Protein AF-A0A8T3PFJ3-F1 (afdb_monomer)

Foldseek 3Di:
DPDDDDPVVVVVVCVVCPPVLLVVLLVVLLVLLLVLLVVLLVVVVCVVVPHDDPPPDCSVVSLVVSLVRSLQSLLVSQQVRPFDDDPDPPDTDRDNVSSVVSNVSSVVSNVVSNCCCVVPVNVVVVD

Nearest PDB structures (foldseek):
  3jbr-assembly1_E  TM=4.425E-01  e=3.842E+00  Oryctolagus cuniculus
  2lrk-assembly1_A  TM=4.715E-01  e=4.052E+00  Escherichia coli K-12
  2wy2-assembly1_C  TM=3.445E-01  e=2.140E+00  Escherichia coli
  2lrl-assembly1_A  TM=3.545E-01  e=5.575E+00  Escherichia coli K-12

Structure (mmCIF, N/CA/C/O backbone):
data_AF-A0A8T3PFJ3-F1
#
_entry.id   AF-A0A8T3PFJ3-F1
#
loop_
_atom_site.group_PDB
_atom_site.id
_atom_site.type_symbol
_atom_site.label_atom_id
_atom_site.label_alt_id
_atom_site.label_comp_id
_atom_site.label_asym_id
_atom_site.label_entity_id
_atom_site.label_seq_id
_atom_site.pdbx_PDB_ins_code
_atom_site.Cartn_x
_atom_site.Cartn_y
_atom_site.Cartn_z
_atom_site.occupancy
_atom_site.B_iso_or_equiv
_atom_site.auth_seq_id
_atom_site.auth_comp_id
_atom_site.auth_asym_id
_atom_site.auth_atom_id
_atom_site.pdbx_PDB_model_num
ATOM 1 N N . MET A 1 1 ? -20.099 -25.940 39.057 1.00 49.06 1 MET A N 1
ATOM 2 C CA . MET A 1 1 ? -19.863 -24.504 38.782 1.00 49.06 1 MET A CA 1
ATOM 3 C C . MET A 1 1 ? -19.047 -24.411 37.498 1.00 49.06 1 MET A C 1
ATOM 5 O O . MET A 1 1 ? -18.041 -25.107 37.430 1.00 49.06 1 MET A O 1
ATOM 9 N N . PRO A 1 2 ? -19.466 -23.667 36.460 1.00 58.16 2 PRO A N 1
ATOM 10 C CA . PRO A 1 2 ? -18.650 -23.502 35.258 1.00 58.16 2 PRO A CA 1
ATOM 11 C C . PRO A 1 2 ? -17.318 -22.845 35.644 1.00 58.16 2 PRO A C 1
ATOM 13 O O . PRO A 1 2 ? -17.325 -21.810 36.307 1.00 58.16 2 PRO A O 1
ATOM 16 N N . GLY A 1 3 ? -16.190 -23.461 35.281 1.00 71.00 3 GLY A N 1
ATOM 17 C CA . GLY A 1 3 ? -14.862 -22.943 35.608 1.00 71.00 3 GLY A CA 1
ATOM 18 C C . GLY A 1 3 ? -14.670 -21.531 35.056 1.00 71.00 3 GLY A C 1
ATOM 19 O O . GLY A 1 3 ? -14.893 -21.288 33.867 1.00 71.00 3 GLY A O 1
ATOM 20 N N . GLN A 1 4 ? -14.279 -20.596 35.923 1.00 74.50 4 GLN A N 1
ATOM 21 C CA . GLN A 1 4 ? -13.902 -19.242 35.528 1.00 74.50 4 GLN A CA 1
ATOM 22 C C . GLN A 1 4 ? -12.729 -19.347 34.547 1.00 74.50 4 GLN A C 1
ATOM 24 O O . GLN A 1 4 ? -11.652 -19.827 34.894 1.00 74.50 4 GLN A O 1
ATOM 29 N N . ARG A 1 5 ? -12.959 -18.971 33.287 1.00 77.56 5 ARG A N 1
ATOM 30 C CA . ARG A 1 5 ? -11.930 -19.056 32.246 1.00 77.56 5 ARG A CA 1
ATOM 31 C C . ARG A 1 5 ? -10.809 -18.068 32.552 1.00 77.56 5 ARG A C 1
ATOM 33 O O . ARG A 1 5 ? -11.075 -16.916 32.890 1.00 77.56 5 ARG A O 1
ATOM 40 N N . SER A 1 6 ? -9.568 -18.518 32.383 1.00 85.94 6 SER A N 1
ATOM 41 C CA . SER A 1 6 ? -8.376 -17.677 32.514 1.00 85.94 6 SER A CA 1
ATOM 42 C C . SER A 1 6 ? -8.450 -16.481 31.555 1.00 85.94 6 SER A C 1
ATOM 44 O O . SER A 1 6 ? -8.832 -16.628 30.391 1.00 85.94 6 SER A O 1
ATOM 46 N N . TRP A 1 7 ? -8.050 -15.295 32.025 1.00 85.75 7 TRP A N 1
ATOM 47 C CA . TRP A 1 7 ? -7.989 -14.065 31.223 1.00 85.75 7 TRP A CA 1
ATOM 48 C C . TRP A 1 7 ? -7.200 -14.258 29.916 1.00 85.75 7 TRP A C 1
ATOM 50 O O . TRP A 1 7 ? -7.618 -13.774 28.861 1.00 85.75 7 TRP A O 1
ATOM 60 N N . LEU A 1 8 ? -6.108 -15.030 29.967 1.00 84.75 8 LEU A N 1
ATOM 61 C CA . LEU A 1 8 ? -5.284 -15.365 28.801 1.00 84.75 8 LEU A CA 1
ATOM 62 C C . LEU A 1 8 ? -6.077 -16.142 27.748 1.00 84.75 8 LEU A C 1
ATOM 64 O O . LEU A 1 8 ? -5.983 -15.849 26.558 1.00 84.75 8 LEU A O 1
ATOM 68 N N . GLU A 1 9 ? -6.903 -17.096 28.175 1.00 85.88 9 GLU A N 1
ATOM 69 C CA . GLU A 1 9 ? -7.694 -17.919 27.262 1.00 85.88 9 GLU A CA 1
ATOM 70 C C . GLU A 1 9 ? -8.793 -17.099 26.568 1.00 85.88 9 GLU A C 1
ATOM 72 O O . GLU A 1 9 ? -9.055 -17.270 25.373 1.00 85.88 9 GLU A O 1
ATOM 77 N N . VAL A 1 10 ? -9.400 -16.152 27.292 1.00 83.50 10 VAL A N 1
ATOM 78 C CA . VAL A 1 10 ? -10.391 -15.221 26.733 1.00 83.50 10 VAL A CA 1
ATOM 79 C C . VAL A 1 10 ? -9.745 -14.316 25.682 1.00 83.50 10 VAL A C 1
ATOM 81 O O . VAL A 1 10 ? -10.270 -14.200 24.572 1.00 83.50 10 VAL A O 1
ATOM 84 N N . ARG A 1 11 ? -8.585 -13.721 25.988 1.00 82.06 11 ARG A N 1
ATOM 85 C CA . ARG A 1 11 ? -7.852 -12.857 25.049 1.00 82.06 11 ARG A CA 1
ATOM 86 C C . ARG A 1 11 ? -7.365 -13.618 23.819 1.00 82.06 11 ARG A C 1
ATOM 88 O O . ARG A 1 11 ? -7.513 -13.120 22.707 1.00 82.06 11 ARG A O 1
ATOM 95 N N . TRP A 1 12 ? -6.869 -14.842 23.994 1.00 81.62 12 TRP A N 1
ATOM 96 C CA . TRP A 1 12 ? -6.444 -15.703 22.890 1.00 81.62 12 TRP A CA 1
ATOM 97 C C . TRP A 1 12 ? -7.590 -16.025 21.923 1.00 81.62 12 TRP A C 1
ATOM 99 O O . TRP A 1 12 ? -7.439 -15.915 20.705 1.00 81.62 12 TRP A O 1
ATOM 109 N N . ARG A 1 13 ? -8.776 -16.366 22.446 1.00 81.31 13 ARG A N 1
ATOM 110 C CA . ARG A 1 13 ? -9.960 -16.613 21.605 1.00 81.31 13 ARG A CA 1
ATOM 111 C C . ARG A 1 13 ? -10.446 -15.357 20.890 1.00 81.31 13 ARG A C 1
ATOM 113 O O . ARG A 1 13 ? -10.861 -15.469 19.738 1.00 81.31 13 ARG A O 1
ATOM 120 N N . GLN A 1 14 ? -10.392 -14.197 21.546 1.00 77.62 14 GLN A N 1
ATOM 121 C CA . GLN A 1 14 ? -10.733 -12.907 20.935 1.00 77.62 14 GLN A CA 1
ATOM 122 C C . GLN A 1 14 ? -9.761 -12.536 19.810 1.00 77.62 14 GLN A C 1
ATOM 124 O O . GLN A 1 14 ? -10.199 -12.069 18.766 1.00 77.62 14 GLN A O 1
ATOM 129 N N . ALA A 1 15 ? -8.463 -12.803 19.983 1.00 73.69 15 ALA A N 1
ATOM 130 C CA . ALA A 1 15 ? -7.463 -12.591 18.939 1.00 73.69 15 ALA A CA 1
ATOM 131 C C . ALA A 1 15 ? -7.675 -13.522 17.732 1.00 73.69 15 ALA A C 1
ATOM 133 O O . ALA A 1 15 ? -7.517 -13.094 16.593 1.00 73.69 15 ALA A O 1
ATOM 134 N N . ARG A 1 16 ? -8.073 -14.782 17.969 1.00 73.00 16 ARG A N 1
ATOM 135 C CA . ARG A 1 16 ? -8.401 -15.750 16.905 1.00 73.00 16 ARG A CA 1
ATOM 136 C C . ARG A 1 16 ? -9.726 -15.480 16.190 1.00 73.00 16 ARG A C 1
ATOM 138 O O . ARG A 1 16 ? -9.866 -15.880 15.042 1.00 73.00 16 ARG A O 1
ATOM 145 N N . ASN A 1 17 ? -10.684 -14.836 16.852 1.00 74.38 17 ASN A N 1
ATOM 146 C CA . ASN A 1 17 ? -11.992 -14.500 16.285 1.00 74.38 17 ASN A CA 1
ATOM 147 C C . ASN A 1 17 ? -12.204 -12.983 16.344 1.00 74.38 17 ASN A C 1
ATOM 149 O O . ASN A 1 17 ? -13.067 -12.514 17.096 1.00 74.38 17 ASN A O 1
ATOM 153 N N . PRO A 1 18 ? -11.399 -12.202 15.600 1.00 66.81 18 PRO A N 1
ATOM 154 C CA . PRO A 1 18 ? -11.586 -10.767 15.561 1.00 66.81 18 PRO A CA 1
ATOM 155 C C . PRO A 1 18 ? -12.973 -10.456 14.983 1.00 66.81 18 PRO A C 1
ATOM 157 O O . PRO A 1 18 ? -13.475 -11.194 14.127 1.00 66.81 18 PRO A O 1
ATOM 160 N N . PRO A 1 19 ? -13.611 -9.363 15.426 1.00 71.69 19 PRO A N 1
ATOM 161 C CA . PRO A 1 19 ? -14.902 -8.978 14.892 1.00 71.69 19 PRO A CA 1
ATOM 162 C C . PRO A 1 19 ? -14.789 -8.782 13.366 1.00 71.69 19 PRO A C 1
ATOM 164 O O . PRO A 1 19 ? -13.843 -8.139 12.896 1.00 71.69 19 PRO A O 1
ATOM 167 N N . PRO A 1 20 ? -15.748 -9.306 12.578 1.00 75.19 20 PRO A N 1
ATOM 168 C CA . PRO A 1 20 ? -15.659 -9.340 11.118 1.00 75.19 20 PRO A CA 1
ATOM 169 C C . PRO A 1 20 ? -15.378 -7.987 10.436 1.00 75.19 20 PRO A C 1
ATOM 171 O O . PRO A 1 20 ? -14.694 -7.990 9.411 1.00 75.19 20 PRO A O 1
ATOM 174 N N . PRO A 1 21 ? -15.818 -6.821 10.960 1.00 80.69 21 PRO A N 1
ATOM 175 C CA . PRO A 1 21 ? -15.496 -5.543 10.334 1.00 80.69 21 PRO A CA 1
ATOM 176 C C . PRO A 1 21 ? -13.999 -5.206 10.340 1.00 80.69 21 PRO A C 1
ATOM 178 O O . PRO A 1 21 ? -13.514 -4.598 9.389 1.00 80.69 21 PRO A O 1
ATOM 181 N N . VAL A 1 22 ? -13.252 -5.648 11.361 1.00 83.81 22 VAL A N 1
ATOM 182 C CA . VAL A 1 22 ? -11.796 -5.433 11.441 1.00 83.81 22 VAL A CA 1
ATOM 183 C C . VAL A 1 22 ? -11.090 -6.223 10.348 1.00 83.81 22 VAL A C 1
ATOM 185 O O . VAL A 1 22 ? -10.274 -5.675 9.612 1.00 83.81 22 VAL A O 1
ATOM 188 N N . LEU A 1 23 ? -11.449 -7.498 10.193 1.00 85.62 23 LEU A N 1
ATOM 189 C CA . LEU A 1 23 ? -10.840 -8.372 9.195 1.00 85.62 23 LEU A CA 1
ATOM 190 C C . LEU A 1 23 ? -11.090 -7.852 7.773 1.00 85.62 23 LEU A C 1
ATOM 192 O O . LEU A 1 23 ? -10.173 -7.811 6.960 1.00 85.62 23 LEU A O 1
ATOM 196 N N . ARG A 1 24 ? -12.305 -7.362 7.497 1.00 87.94 24 ARG A N 1
ATOM 197 C CA . ARG A 1 24 ? -12.639 -6.723 6.216 1.00 87.94 24 ARG A CA 1
ATOM 198 C C . ARG A 1 24 ? -11.769 -5.498 5.940 1.00 87.94 24 ARG A C 1
ATOM 200 O O . ARG A 1 24 ? -11.249 -5.385 4.834 1.00 87.94 24 ARG A O 1
ATOM 207 N N . ALA A 1 25 ? -11.590 -4.612 6.922 1.00 90.50 25 ALA A N 1
ATOM 208 C CA . ALA A 1 25 ? -10.777 -3.405 6.761 1.00 90.50 25 ALA A CA 1
ATOM 209 C C . ALA A 1 25 ? -9.309 -3.741 6.470 1.00 90.50 25 ALA A C 1
ATOM 211 O O . ALA A 1 25 ? -8.722 -3.184 5.544 1.00 90.50 25 ALA A O 1
ATOM 212 N N . VAL A 1 26 ? -8.744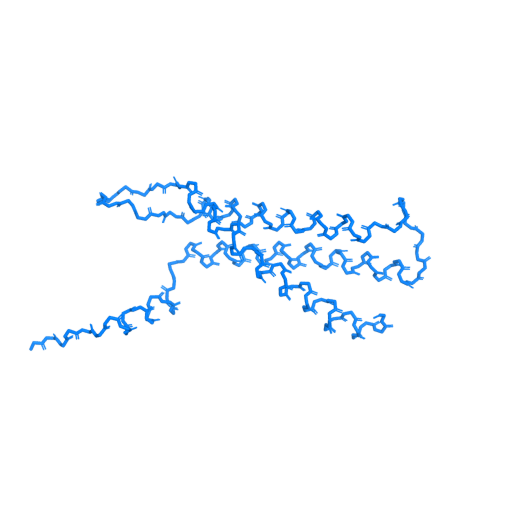 -4.705 7.203 1.00 91.31 26 VAL A N 1
ATOM 213 C CA . VAL A 1 26 ? -7.361 -5.156 7.000 1.00 91.31 26 VAL A CA 1
ATOM 214 C C . VAL A 1 26 ? -7.184 -5.804 5.627 1.00 91.31 26 VAL A C 1
ATOM 216 O O . VAL A 1 26 ? -6.250 -5.449 4.915 1.00 91.31 26 VAL A O 1
ATOM 219 N N . LEU A 1 27 ? -8.082 -6.709 5.221 1.00 93.31 27 LEU A N 1
ATOM 220 C CA . LEU A 1 27 ? -7.999 -7.372 3.915 1.00 93.31 27 LEU A CA 1
ATOM 221 C C . LEU A 1 27 ? -8.176 -6.396 2.748 1.00 93.31 27 LEU A C 1
ATOM 223 O O . LEU A 1 27 ? -7.471 -6.506 1.749 1.00 93.31 27 LEU A O 1
ATOM 227 N N . ALA A 1 28 ? -9.079 -5.422 2.870 1.00 93.81 28 ALA A N 1
ATOM 228 C CA . ALA A 1 28 ? -9.240 -4.392 1.851 1.00 93.81 28 ALA A CA 1
ATOM 229 C C . ALA A 1 28 ? -7.994 -3.502 1.752 1.00 93.81 28 ALA A C 1
ATOM 231 O O . ALA A 1 28 ? -7.537 -3.221 0.647 1.00 93.81 28 ALA A O 1
ATOM 232 N N . ASN A 1 29 ? -7.395 -3.117 2.883 1.00 96.62 29 ASN A N 1
ATOM 233 C CA . ASN A 1 29 ? -6.149 -2.357 2.864 1.00 96.62 29 ASN A CA 1
ATOM 234 C C . ASN A 1 29 ? -4.978 -3.172 2.289 1.00 96.62 29 ASN A C 1
ATOM 236 O O . ASN A 1 29 ? -4.163 -2.645 1.538 1.00 96.62 29 ASN A O 1
ATOM 240 N N . LEU A 1 30 ? -4.917 -4.473 2.591 1.00 97.06 30 LEU A N 1
ATOM 241 C CA . LEU A 1 30 ? -3.948 -5.387 1.990 1.00 97.06 30 LEU A CA 1
ATOM 242 C C . LEU A 1 30 ? -4.118 -5.458 0.468 1.00 97.06 30 LEU A C 1
ATOM 244 O O . LEU A 1 30 ? -3.126 -5.406 -0.250 1.00 97.06 30 LEU A O 1
ATOM 248 N N . ALA A 1 31 ? -5.352 -5.524 -0.036 1.00 97.50 31 ALA A N 1
ATOM 249 C CA . ALA A 1 31 ? -5.610 -5.498 -1.473 1.00 97.50 31 ALA A CA 1
ATOM 250 C C . ALA A 1 31 ? -5.123 -4.188 -2.119 1.00 97.50 31 ALA A C 1
ATOM 252 O O . ALA A 1 31 ? -4.455 -4.234 -3.150 1.00 97.50 31 ALA A O 1
ATOM 253 N N . VAL A 1 32 ? -5.383 -3.034 -1.489 1.00 97.81 32 VAL A N 1
ATOM 254 C CA . VAL A 1 32 ? -4.861 -1.729 -1.942 1.00 97.81 32 VAL A CA 1
ATOM 255 C C . VAL A 1 32 ? -3.332 -1.737 -1.990 1.00 97.81 32 VAL A C 1
ATOM 257 O O . VAL A 1 32 ? -2.746 -1.340 -2.998 1.00 97.81 32 VAL A O 1
ATOM 260 N N . ALA A 1 33 ? -2.686 -2.234 -0.933 1.00 98.06 33 ALA A N 1
ATOM 261 C CA . ALA A 1 33 ? -1.235 -2.343 -0.857 1.00 98.06 33 ALA A CA 1
ATOM 262 C C . ALA A 1 33 ? -0.669 -3.260 -1.952 1.00 98.06 33 ALA A C 1
ATOM 264 O O . ALA A 1 33 ? 0.278 -2.885 -2.632 1.00 98.06 33 ALA A O 1
ATOM 265 N N . ILE A 1 34 ? -1.271 -4.426 -2.191 1.00 98.44 34 ILE A N 1
ATOM 266 C CA . ILE A 1 34 ? -0.831 -5.343 -3.252 1.00 98.44 34 ILE A CA 1
ATOM 267 C C . ILE A 1 34 ? -0.948 -4.679 -4.625 1.00 98.44 34 ILE A C 1
ATOM 269 O O . ILE A 1 34 ? 0.014 -4.694 -5.386 1.00 98.44 34 ILE A O 1
ATOM 273 N N . VAL A 1 35 ? -2.091 -4.064 -4.941 1.00 98.44 35 VAL A N 1
ATOM 274 C CA . VAL A 1 35 ? -2.307 -3.415 -6.244 1.00 98.44 35 VAL A CA 1
ATOM 275 C C . VAL A 1 35 ? -1.306 -2.279 -6.464 1.00 98.44 35 VAL A C 1
ATOM 277 O O . VAL A 1 35 ? -0.640 -2.236 -7.498 1.00 98.44 35 VAL A O 1
ATOM 280 N N . GLY A 1 36 ? -1.154 -1.386 -5.481 1.00 98.06 36 GLY A N 1
ATOM 281 C CA . GLY A 1 36 ? -0.195 -0.284 -5.562 1.00 98.06 36 GLY A CA 1
ATOM 282 C C . GLY A 1 36 ? 1.257 -0.767 -5.627 1.00 98.06 36 GLY A C 1
ATOM 283 O O . GLY A 1 36 ? 2.048 -0.255 -6.416 1.00 98.06 36 GLY A O 1
ATOM 284 N N . GLY A 1 37 ? 1.599 -1.793 -4.850 1.00 97.94 37 GLY A N 1
ATOM 285 C CA . GLY A 1 37 ? 2.928 -2.392 -4.835 1.00 97.94 37 GLY A CA 1
ATOM 286 C C . GLY A 1 37 ? 3.277 -3.064 -6.162 1.00 97.94 37 GLY A C 1
ATOM 287 O O . GLY A 1 37 ? 4.392 -2.904 -6.651 1.00 97.94 37 GLY A O 1
ATOM 288 N N . VAL A 1 38 ? 2.334 -3.775 -6.787 1.00 98.38 38 VAL A N 1
ATOM 289 C CA . VAL A 1 38 ? 2.534 -4.382 -8.113 1.00 98.38 38 VAL A CA 1
ATOM 290 C C . VAL A 1 38 ? 2.752 -3.304 -9.174 1.00 98.38 38 VAL A C 1
ATOM 292 O O . VAL A 1 38 ? 3.633 -3.460 -10.017 1.00 98.38 38 VAL A O 1
ATOM 295 N N . ALA A 1 39 ? 2.014 -2.191 -9.114 1.00 97.50 39 ALA A N 1
ATOM 296 C CA . ALA A 1 39 ? 2.235 -1.058 -10.013 1.00 97.50 39 ALA A CA 1
ATOM 297 C C . ALA A 1 39 ? 3.635 -0.440 -9.831 1.00 97.50 39 ALA A C 1
ATOM 299 O O . ALA A 1 39 ? 4.317 -0.164 -10.819 1.00 97.50 39 ALA A O 1
ATOM 300 N N . LEU A 1 40 ? 4.096 -0.286 -8.583 1.00 97.06 40 LEU A N 1
ATOM 301 C CA . LEU A 1 40 ? 5.463 0.151 -8.283 1.00 97.06 40 LEU A CA 1
ATOM 302 C C . LEU A 1 40 ? 6.518 -0.814 -8.821 1.00 97.06 40 LEU A C 1
ATOM 304 O O . LEU A 1 40 ? 7.492 -0.378 -9.429 1.00 97.06 40 LEU A O 1
ATOM 308 N N . LEU A 1 41 ? 6.327 -2.117 -8.610 1.00 97.31 41 LEU A N 1
ATOM 309 C CA . LEU A 1 41 ? 7.242 -3.134 -9.112 1.00 97.31 41 LEU A CA 1
ATOM 310 C C . L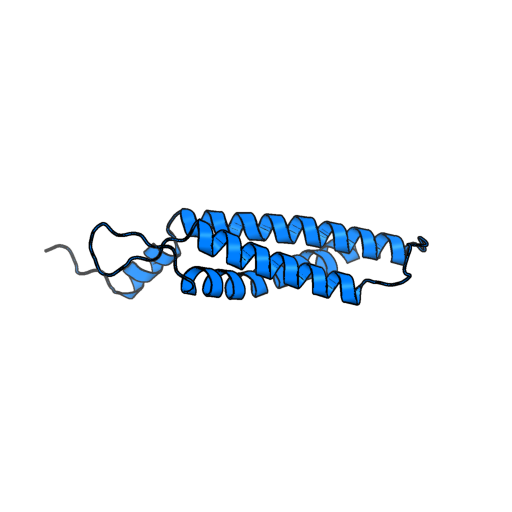EU A 1 41 ? 7.299 -3.102 -10.643 1.00 97.31 41 LEU A C 1
ATOM 312 O O . LEU A 1 41 ? 8.381 -3.143 -11.214 1.00 97.31 41 LEU A O 1
ATOM 316 N N . ALA A 1 42 ? 6.155 -2.974 -11.317 1.00 96.25 42 ALA A N 1
ATOM 317 C CA . ALA A 1 42 ? 6.111 -2.853 -12.769 1.00 96.25 42 ALA A CA 1
ATOM 318 C C . ALA A 1 42 ? 6.899 -1.625 -13.259 1.00 96.25 42 ALA A C 1
ATOM 320 O O . ALA A 1 42 ? 7.693 -1.742 -14.191 1.00 96.25 42 ALA A O 1
ATOM 321 N N . TYR A 1 43 ? 6.737 -0.473 -12.601 1.00 95.25 43 TYR A N 1
ATOM 322 C CA . TYR A 1 43 ? 7.508 0.738 -12.892 1.00 95.25 43 TYR A CA 1
ATOM 323 C C . TYR A 1 43 ? 9.022 0.527 -12.699 1.00 95.25 43 TYR A C 1
ATOM 325 O O . TYR A 1 43 ? 9.815 0.872 -13.579 1.00 95.25 43 TYR A O 1
ATOM 333 N N . ASP A 1 44 ? 9.432 -0.098 -11.591 1.00 95.31 44 ASP A N 1
ATOM 334 C CA . ASP A 1 44 ? 10.834 -0.435 -11.319 1.00 95.31 44 ASP A CA 1
ATOM 335 C C . ASP A 1 44 ? 11.428 -1.362 -12.392 1.00 95.31 44 ASP A C 1
ATOM 337 O O . ASP A 1 44 ? 12.511 -1.089 -12.922 1.00 95.31 44 ASP A O 1
ATOM 341 N N . VAL A 1 45 ? 10.696 -2.412 -12.773 1.00 95.50 45 VAL A N 1
ATOM 342 C CA . VAL A 1 45 ? 11.106 -3.374 -13.805 1.00 95.50 45 VAL A CA 1
ATOM 343 C C . VAL A 1 45 ? 11.246 -2.691 -15.165 1.00 95.50 45 VAL A C 1
ATOM 345 O O . VAL A 1 45 ? 12.232 -2.931 -15.862 1.00 95.50 45 VAL A O 1
ATOM 348 N N . LEU A 1 46 ? 10.302 -1.823 -15.544 1.00 94.19 46 LEU A N 1
ATOM 349 C CA . LEU A 1 46 ? 10.358 -1.074 -16.804 1.00 94.19 46 LEU A CA 1
ATOM 350 C C . LEU A 1 46 ? 11.612 -0.198 -16.877 1.00 94.19 46 LEU A C 1
ATOM 352 O O . LEU A 1 46 ? 12.352 -0.277 -17.857 1.00 94.19 46 LEU A O 1
ATOM 356 N N . LEU A 1 47 ? 11.891 0.576 -15.826 1.00 93.31 47 LEU A N 1
ATOM 357 C CA . LEU A 1 47 ? 13.102 1.397 -15.753 1.00 93.31 47 LEU A CA 1
ATOM 358 C C . LEU A 1 47 ? 14.380 0.549 -15.781 1.00 93.31 47 LEU A C 1
ATOM 360 O O . LEU A 1 47 ? 15.324 0.889 -16.487 1.00 93.31 47 LEU A O 1
ATOM 364 N N . THR A 1 48 ? 14.410 -0.577 -15.060 1.00 93.38 48 THR A N 1
ATOM 365 C CA . THR A 1 48 ? 15.586 -1.469 -15.027 1.00 93.38 48 THR A CA 1
ATOM 366 C C . THR A 1 48 ? 15.868 -2.082 -16.401 1.00 93.38 48 THR A C 1
ATOM 368 O O . THR A 1 48 ? 17.019 -2.315 -16.755 1.00 93.38 48 THR A O 1
ATOM 371 N N . ARG A 1 49 ? 14.829 -2.288 -17.217 1.00 93.00 49 ARG A N 1
ATOM 372 C CA . ARG A 1 49 ? 14.946 -2.755 -18.607 1.00 93.00 49 ARG A CA 1
ATOM 373 C C . ARG A 1 49 ? 15.243 -1.637 -19.617 1.00 93.00 49 ARG A C 1
ATOM 375 O O . ARG A 1 49 ? 15.251 -1.902 -20.814 1.00 93.00 49 ARG A O 1
ATOM 382 N N . GLY A 1 50 ? 15.480 -0.406 -19.161 1.00 91.56 50 GLY A N 1
ATOM 383 C CA . GLY A 1 50 ? 15.840 0.728 -20.015 1.00 91.56 50 GLY A CA 1
ATOM 384 C C . GLY A 1 50 ? 14.658 1.448 -20.669 1.00 91.56 50 GLY A C 1
ATOM 385 O O . GLY A 1 50 ? 14.863 2.197 -21.623 1.00 91.56 50 GLY A O 1
ATOM 386 N N . ALA A 1 51 ? 13.423 1.248 -20.194 1.00 91.31 51 ALA A N 1
ATOM 387 C CA . ALA A 1 51 ? 12.284 2.015 -20.692 1.00 91.31 51 ALA A CA 1
ATOM 388 C C . ALA A 1 51 ? 12.430 3.503 -20.330 1.00 91.31 51 ALA A C 1
ATOM 390 O O . ALA A 1 51 ? 12.648 3.853 -19.170 1.00 91.31 51 ALA A O 1
ATOM 391 N N . ALA A 1 52 ? 12.257 4.388 -21.313 1.00 89.00 52 ALA A N 1
ATOM 392 C CA . ALA A 1 52 ? 12.217 5.828 -21.083 1.00 89.00 52 ALA A CA 1
ATOM 393 C C . ALA A 1 52 ? 10.810 6.239 -20.623 1.00 89.00 52 ALA A C 1
ATOM 395 O O . ALA A 1 52 ? 9.871 6.269 -21.419 1.00 89.00 52 ALA A O 1
ATOM 396 N N . LEU A 1 53 ? 10.659 6.533 -19.331 1.00 86.00 53 LEU A N 1
ATOM 397 C CA . LEU A 1 53 ? 9.394 6.974 -18.744 1.00 86.00 53 LEU A CA 1
ATOM 398 C C . LEU A 1 53 ? 9.375 8.499 -18.555 1.00 86.00 53 LEU A C 1
ATOM 400 O O . LEU A 1 53 ? 10.411 9.101 -18.250 1.00 86.00 53 LEU A O 1
ATOM 404 N N . PRO A 1 54 ? 8.207 9.147 -18.726 1.00 84.75 54 PRO A N 1
ATOM 405 C CA . PRO A 1 54 ? 8.082 10.583 -18.515 1.00 84.75 54 PRO A CA 1
ATOM 406 C C . PRO A 1 54 ? 8.409 10.936 -17.059 1.00 84.75 54 PRO A C 1
ATOM 408 O O . PRO A 1 54 ? 7.910 10.304 -16.129 1.00 84.75 54 PRO A O 1
ATOM 411 N N . GLY A 1 55 ? 9.250 11.955 -16.868 1.00 83.12 55 GLY A N 1
ATOM 412 C CA . GLY A 1 55 ? 9.681 12.410 -15.541 1.00 83.12 55 GLY A CA 1
ATOM 413 C C . GLY A 1 55 ? 10.947 11.743 -14.989 1.00 83.12 55 GLY A C 1
ATOM 414 O O . GLY A 1 55 ? 11.369 12.106 -13.896 1.00 83.12 55 GLY A O 1
ATOM 415 N N . GLY A 1 56 ? 11.589 10.834 -15.733 1.00 86.06 56 GLY A N 1
ATOM 416 C CA . GLY A 1 56 ? 12.848 10.203 -15.320 1.00 86.06 56 GLY A CA 1
ATOM 417 C C . GLY A 1 56 ? 12.654 9.124 -14.251 1.00 86.06 56 GLY A C 1
ATOM 418 O O . GLY A 1 56 ? 11.663 8.394 -14.285 1.00 86.06 56 GLY A O 1
ATOM 419 N N . ASP A 1 57 ? 13.608 9.001 -13.322 1.00 89.75 57 ASP A N 1
ATOM 420 C CA . ASP A 1 57 ? 13.522 8.055 -12.204 1.00 89.75 57 ASP A CA 1
ATOM 421 C C . ASP A 1 57 ? 12.702 8.645 -11.044 1.00 89.75 57 ASP A C 1
ATOM 423 O O . ASP A 1 57 ? 13.174 9.480 -10.270 1.00 89.75 57 ASP A O 1
ATOM 427 N N . LEU A 1 58 ? 11.453 8.189 -10.925 1.00 94.75 58 LEU A N 1
ATOM 428 C CA . LEU A 1 58 ? 10.510 8.582 -9.877 1.00 94.75 58 LEU A CA 1
ATOM 429 C C . LEU A 1 58 ? 10.302 7.479 -8.826 1.00 94.75 58 LEU A C 1
ATOM 431 O O . LEU A 1 58 ? 9.323 7.529 -8.079 1.00 94.75 58 LEU A O 1
ATOM 435 N N . ARG A 1 59 ? 11.194 6.482 -8.719 1.00 93.12 59 ARG A N 1
ATOM 436 C CA . ARG A 1 59 ? 11.021 5.346 -7.787 1.00 93.12 59 ARG A CA 1
ATOM 437 C C . ARG A 1 59 ? 10.822 5.798 -6.341 1.00 93.12 59 ARG A C 1
ATOM 439 O O . ARG A 1 59 ? 9.905 5.328 -5.665 1.00 93.12 59 ARG A O 1
ATOM 446 N N . THR A 1 60 ? 11.633 6.745 -5.875 1.00 94.44 60 THR A N 1
ATOM 447 C CA . THR A 1 60 ? 11.549 7.292 -4.510 1.00 94.44 60 THR A CA 1
ATOM 448 C C . THR A 1 60 ? 10.229 8.033 -4.249 1.00 94.44 60 THR A C 1
ATOM 450 O O . THR A 1 60 ? 9.515 7.638 -3.322 1.00 94.44 60 THR A O 1
ATOM 453 N N . PRO A 1 61 ? 9.840 9.065 -5.031 1.00 95.50 61 PRO A N 1
ATOM 454 C CA . PRO A 1 61 ? 8.578 9.766 -4.794 1.00 95.50 61 PRO A CA 1
ATOM 455 C C . PRO A 1 61 ? 7.349 8.869 -4.991 1.00 95.50 61 PRO A C 1
ATOM 457 O O . PRO A 1 61 ? 6.386 9.004 -4.238 1.00 95.50 61 PRO A O 1
ATOM 460 N N . LEU A 1 62 ? 7.376 7.911 -5.925 1.00 95.56 62 LEU A N 1
ATOM 461 C CA . LEU A 1 62 ? 6.282 6.949 -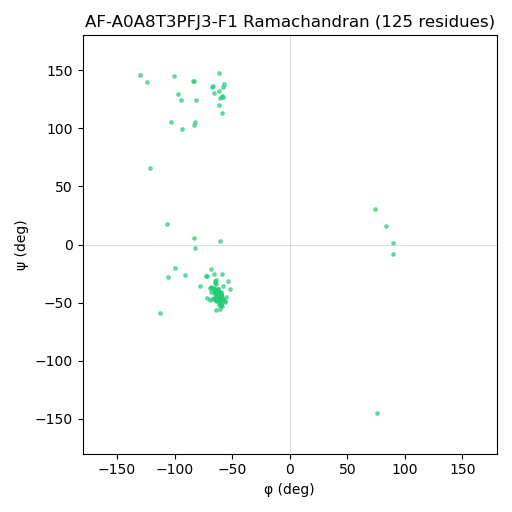6.091 1.00 95.56 62 LEU A CA 1
ATOM 462 C C . LEU A 1 62 ? 6.174 5.988 -4.901 1.00 95.56 62 LEU A C 1
ATOM 464 O O . LEU A 1 62 ? 5.064 5.675 -4.477 1.00 95.56 62 LEU A O 1
ATOM 468 N N . SER A 1 63 ? 7.298 5.564 -4.315 1.00 95.62 63 SER A N 1
ATOM 469 C CA . SER A 1 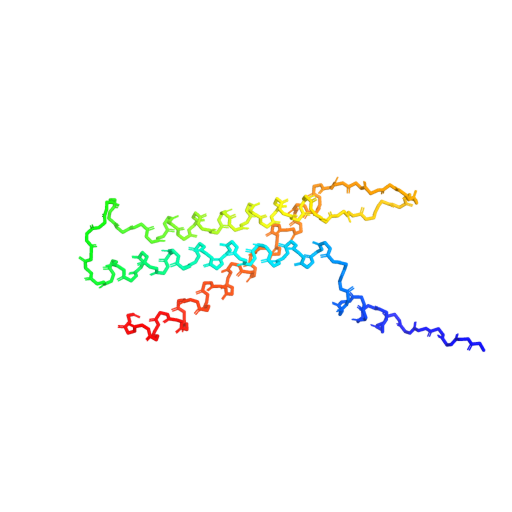63 ? 7.301 4.740 -3.097 1.00 95.62 63 SER A CA 1
ATOM 470 C C . SER A 1 63 ? 6.718 5.495 -1.900 1.00 95.62 63 SER A C 1
ATOM 472 O O . SER A 1 63 ? 5.919 4.943 -1.143 1.00 95.62 63 SER A O 1
ATOM 474 N N . ALA A 1 64 ? 7.060 6.779 -1.753 1.00 96.62 64 ALA A N 1
ATOM 475 C CA . ALA A 1 64 ? 6.470 7.640 -0.731 1.00 96.62 64 ALA A CA 1
ATOM 476 C C . ALA A 1 64 ? 4.959 7.824 -0.955 1.00 96.62 64 ALA A C 1
ATOM 478 O O . ALA A 1 64 ? 4.173 7.654 -0.023 1.00 96.62 64 ALA A O 1
ATOM 479 N N . LEU A 1 65 ? 4.540 8.101 -2.195 1.00 97.50 65 LEU A N 1
ATOM 480 C CA . LEU A 1 65 ? 3.129 8.228 -2.562 1.00 97.50 65 LEU A CA 1
ATOM 481 C C . LEU A 1 65 ? 2.350 6.939 -2.279 1.00 97.50 65 LEU A C 1
ATOM 483 O O . LEU A 1 65 ? 1.262 6.992 -1.714 1.00 97.50 65 LEU A O 1
ATOM 487 N N . TYR A 1 66 ? 2.915 5.784 -2.622 1.00 97.38 66 TYR A N 1
ATOM 488 C CA . TYR A 1 66 ? 2.334 4.481 -2.314 1.00 97.38 66 TYR A CA 1
ATOM 489 C C . TYR A 1 66 ? 2.079 4.310 -0.816 1.00 97.38 66 TYR A C 1
ATOM 491 O O . TYR A 1 66 ? 0.966 3.958 -0.426 1.00 97.38 66 TYR A O 1
ATOM 499 N N . LEU A 1 67 ? 3.074 4.603 0.028 1.00 97.12 67 LEU A N 1
ATOM 500 C CA . LEU A 1 67 ? 2.907 4.501 1.477 1.00 97.12 67 LEU A CA 1
ATOM 501 C C . LEU A 1 67 ? 1.808 5.441 1.974 1.00 97.12 67 LEU A C 1
ATOM 503 O O . LEU A 1 67 ? 0.958 5.014 2.751 1.00 97.12 67 LEU A O 1
ATOM 507 N N . LEU A 1 68 ? 1.763 6.679 1.475 1.00 98.00 68 LEU A N 1
ATOM 508 C CA . LEU A 1 68 ? 0.703 7.632 1.812 1.00 98.00 68 LEU A CA 1
ATOM 509 C C . LEU A 1 68 ? -0.687 7.121 1.408 1.00 98.00 68 LEU A C 1
ATOM 511 O O . LEU A 1 68 ? -1.626 7.241 2.193 1.00 98.00 68 LEU A O 1
ATOM 515 N N . VAL A 1 69 ? -0.826 6.514 0.226 1.00 98.06 69 VAL A N 1
ATOM 516 C CA . VAL A 1 69 ? -2.095 5.941 -0.252 1.00 98.06 69 VAL A CA 1
ATOM 517 C C . VAL A 1 69 ? -2.528 4.757 0.612 1.00 98.06 69 VAL A C 1
ATOM 519 O O . VAL A 1 69 ? -3.682 4.708 1.031 1.00 98.06 69 VAL A O 1
ATOM 522 N N . VAL A 1 70 ? -1.619 3.832 0.932 1.00 98.00 70 VAL A N 1
ATOM 523 C CA . VAL A 1 70 ? -1.909 2.681 1.808 1.00 98.00 70 VAL A CA 1
ATOM 524 C C . VAL A 1 70 ? -2.281 3.145 3.219 1.00 98.00 70 VAL A C 1
ATOM 526 O O . VAL A 1 70 ? -3.220 2.629 3.823 1.00 98.00 70 VAL A O 1
ATOM 529 N N . MET A 1 71 ? -1.599 4.166 3.733 1.00 97.81 71 MET A N 1
ATOM 530 C CA . MET A 1 71 ? -1.898 4.774 5.030 1.00 97.81 71 MET A CA 1
ATOM 531 C C . MET A 1 71 ? -3.264 5.457 5.056 1.00 97.81 71 MET A C 1
ATOM 533 O O . MET A 1 71 ? -4.056 5.234 5.978 1.00 97.81 71 MET A O 1
ATOM 537 N N . ALA A 1 72 ? -3.574 6.244 4.028 1.00 97.69 72 ALA A N 1
ATOM 538 C CA . ALA A 1 72 ? -4.865 6.900 3.885 1.00 97.69 72 ALA A CA 1
ATOM 539 C C . ALA A 1 72 ? -6.002 5.879 3.731 1.00 97.69 72 ALA A C 1
ATOM 541 O O . ALA A 1 72 ? -7.025 5.998 4.406 1.00 97.69 72 ALA A O 1
ATOM 542 N N . ALA A 1 73 ? -5.812 4.846 2.905 1.00 96.38 73 ALA A N 1
ATOM 543 C CA . ALA A 1 73 ? -6.788 3.782 2.701 1.00 96.38 73 ALA A CA 1
ATOM 544 C C . ALA A 1 73 ? -7.030 2.984 3.987 1.00 96.38 73 ALA A C 1
ATOM 546 O O . ALA A 1 73 ? -8.179 2.817 4.389 1.00 96.38 73 ALA A O 1
ATOM 547 N N . GLY A 1 74 ? -5.974 2.548 4.680 1.00 94.38 74 GLY A N 1
ATOM 548 C CA . GLY A 1 74 ? -6.089 1.820 5.945 1.00 94.38 74 GLY A CA 1
ATOM 549 C C . GLY A 1 74 ? -6.813 2.627 7.018 1.00 94.38 74 GLY A C 1
ATOM 550 O O . GLY A 1 74 ? -7.715 2.109 7.681 1.00 94.38 74 GLY A O 1
ATOM 551 N N . SER A 1 75 ? -6.478 3.913 7.139 1.00 94.19 75 SER A N 1
ATOM 552 C CA . SER A 1 75 ? -7.162 4.855 8.029 1.00 94.19 75 SER A CA 1
ATOM 553 C C . SER A 1 75 ? -8.650 4.988 7.683 1.00 94.19 75 SER A C 1
ATOM 555 O O . SER A 1 75 ? -9.512 4.761 8.537 1.00 94.19 75 SER A O 1
ATOM 557 N N . LEU A 1 76 ? -8.973 5.261 6.414 1.00 94.19 76 LEU A N 1
ATOM 558 C CA . LEU A 1 76 ? -10.344 5.461 5.945 1.00 94.19 76 LEU A CA 1
ATOM 559 C C . LEU A 1 76 ? -11.201 4.195 6.084 1.00 94.19 76 LEU A C 1
ATOM 561 O O . LEU A 1 76 ? -12.309 4.253 6.611 1.00 94.19 76 LEU A O 1
ATOM 565 N N . LEU A 1 77 ? -10.697 3.042 5.645 1.00 92.00 77 LEU A N 1
ATOM 566 C CA . LEU A 1 77 ? -11.422 1.770 5.695 1.00 92.00 77 LEU A CA 1
ATOM 567 C C . LEU A 1 77 ? -11.702 1.347 7.137 1.00 92.00 77 LEU A C 1
ATOM 569 O O . LEU A 1 77 ? -12.809 0.910 7.456 1.00 92.00 77 LEU A O 1
ATOM 573 N N . THR A 1 78 ? -10.727 1.533 8.029 1.00 91.12 78 THR A N 1
ATOM 574 C CA . THR A 1 78 ? -10.902 1.226 9.452 1.00 91.12 78 THR A CA 1
ATOM 575 C C . THR A 1 78 ? -11.890 2.192 10.096 1.00 91.12 78 THR A C 1
ATOM 577 O O . THR A 1 78 ? -12.769 1.754 10.829 1.00 91.12 78 THR A O 1
ATOM 580 N N . TYR A 1 79 ? -11.832 3.484 9.768 1.00 88.19 79 TYR A N 1
ATOM 581 C CA . TYR A 1 79 ? -12.817 4.464 10.230 1.00 88.19 79 TYR A CA 1
ATOM 582 C C . TYR A 1 79 ? -14.253 4.131 9.791 1.00 88.19 79 TYR A C 1
ATOM 584 O O . TYR A 1 79 ? -15.198 4.293 10.567 1.00 88.19 79 TYR A O 1
ATOM 592 N N . LEU A 1 80 ? -14.427 3.680 8.546 1.00 87.88 80 LEU A N 1
ATOM 593 C CA . LEU A 1 80 ? -15.744 3.405 7.973 1.00 87.88 80 LEU A CA 1
ATOM 594 C C . LEU A 1 80 ? -16.348 2.086 8.454 1.00 87.88 80 LEU A C 1
ATOM 596 O O . LEU A 1 80 ? -17.570 2.009 8.597 1.00 87.88 80 LEU A O 1
ATOM 600 N N . TRP A 1 81 ? -15.528 1.057 8.671 1.00 87.38 81 TRP A N 1
ATOM 601 C CA . TRP A 1 81 ? -16.015 -0.288 8.983 1.00 87.38 81 TRP A CA 1
ATOM 602 C C . TRP A 1 81 ? -15.833 -0.694 10.445 1.00 87.38 81 TRP A C 1
ATOM 604 O O . TRP A 1 81 ? -16.632 -1.485 10.941 1.00 87.38 81 TRP A O 1
ATOM 614 N N . VAL A 1 82 ? -14.837 -0.171 11.165 1.00 83.25 82 VAL A N 1
ATOM 615 C CA . VAL A 1 82 ? -14.586 -0.551 12.562 1.00 83.25 82 VAL A CA 1
ATOM 616 C C . VAL A 1 82 ? -15.291 0.410 13.508 1.00 83.25 82 VAL A C 1
ATOM 618 O O . VAL A 1 82 ? -14.822 1.501 13.826 1.00 83.25 82 VAL A O 1
ATOM 621 N N . GLU A 1 83 ? -16.438 -0.035 13.999 1.00 78.94 83 GLU A N 1
ATOM 622 C CA . GLU A 1 83 ? -17.186 0.648 15.047 1.00 78.94 83 GLU A CA 1
ATOM 623 C C . GLU A 1 83 ? -16.589 0.291 16.414 1.00 78.94 83 GLU A C 1
ATOM 625 O O . GLU A 1 83 ? -16.491 -0.889 16.761 1.00 78.94 83 GLU A O 1
ATOM 630 N N . LEU A 1 84 ? -16.194 1.294 17.207 1.00 69.31 84 LEU A N 1
ATOM 631 C CA . LEU A 1 84 ? -15.730 1.040 18.572 1.00 69.31 84 LEU A CA 1
ATOM 632 C C . LEU A 1 84 ? -16.932 0.939 19.522 1.00 69.31 84 LEU 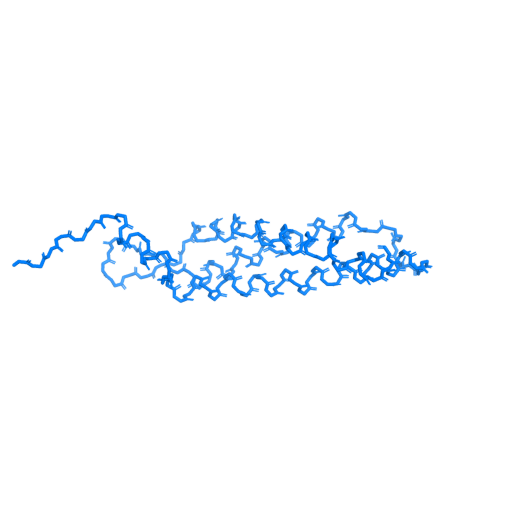A C 1
ATOM 634 O O . LEU A 1 84 ? -17.878 1.728 19.399 1.00 69.31 84 LEU A O 1
ATOM 638 N N . PRO A 1 85 ? -16.902 0.005 20.492 1.00 64.00 85 PRO A N 1
ATOM 639 C CA . PRO A 1 85 ? -17.904 -0.038 21.541 1.00 64.00 85 PRO A CA 1
ATOM 640 C C . PRO A 1 85 ? -17.834 1.265 22.337 1.00 64.00 85 PRO A C 1
ATOM 642 O O . PRO A 1 85 ? -16.804 1.602 22.920 1.00 64.00 85 PRO A O 1
ATOM 645 N N . THR A 1 86 ? -18.936 2.007 22.355 1.00 60.72 86 THR A N 1
ATOM 646 C CA . THR A 1 86 ? -19.128 3.044 23.366 1.00 60.72 86 THR A CA 1
ATOM 647 C C . THR A 1 86 ? -19.665 2.340 24.608 1.00 60.72 86 THR A C 1
ATOM 649 O O . THR A 1 86 ? -20.436 1.393 24.485 1.00 60.72 86 THR A O 1
ATOM 652 N N . GLY A 1 87 ? -19.243 2.727 25.812 1.00 55.78 87 GLY A N 1
ATOM 653 C CA . GLY A 1 87 ? -19.674 2.074 27.062 1.00 55.78 87 GLY A CA 1
ATOM 654 C C . GLY A 1 87 ? -21.190 2.117 27.337 1.00 55.78 87 GLY A C 1
ATOM 655 O O . GLY A 1 87 ? -21.622 1.652 28.385 1.00 55.78 87 GLY A O 1
ATOM 656 N N . ALA A 1 88 ? -21.987 2.665 26.415 1.00 58.94 88 ALA A N 1
ATOM 657 C CA . ALA A 1 88 ? -23.439 2.644 26.413 1.00 58.94 88 ALA A CA 1
ATOM 658 C C . ALA A 1 88 ? -23.958 1.506 25.518 1.00 58.94 88 ALA A C 1
ATOM 660 O O . ALA A 1 88 ? -23.580 1.367 24.351 1.00 58.94 88 ALA A O 1
ATOM 661 N N . THR A 1 89 ? -24.864 0.694 26.057 1.00 54.25 89 THR A N 1
ATOM 662 C CA . THR A 1 89 ? -25.535 -0.375 25.316 1.00 54.25 89 THR A CA 1
ATOM 663 C C . THR A 1 89 ? -26.299 0.197 24.115 1.00 54.25 89 THR A C 1
ATOM 665 O O . THR A 1 89 ? -27.088 1.126 24.239 1.00 54.25 89 THR A O 1
ATOM 668 N N . GLY A 1 90 ? -26.050 -0.354 22.923 1.00 57.62 90 GLY A N 1
ATOM 669 C CA . GLY A 1 90 ? -26.802 -0.033 21.703 1.00 57.62 90 GLY A CA 1
ATOM 670 C C . GLY A 1 90 ? -26.277 1.132 20.854 1.00 57.62 90 GLY A C 1
ATOM 671 O O . GLY A 1 90 ? -26.738 1.286 19.727 1.00 57.62 90 GLY A O 1
ATOM 672 N N . VAL A 1 91 ? -25.283 1.904 21.312 1.00 58.78 91 VAL A N 1
ATOM 673 C CA . VAL A 1 91 ? -24.721 3.015 20.520 1.00 58.78 91 VAL A CA 1
ATOM 674 C C . VAL A 1 91 ? -23.372 2.616 19.923 1.00 58.78 91 VAL A C 1
ATOM 676 O O . VAL A 1 91 ? -22.345 2.562 20.601 1.00 58.78 91 VAL A O 1
ATOM 679 N N . ARG A 1 92 ? -23.356 2.345 18.617 1.00 63.34 92 ARG A N 1
ATOM 680 C CA . ARG A 1 92 ? -22.118 2.193 17.845 1.00 63.34 92 ARG A CA 1
ATOM 681 C C . ARG A 1 92 ? -21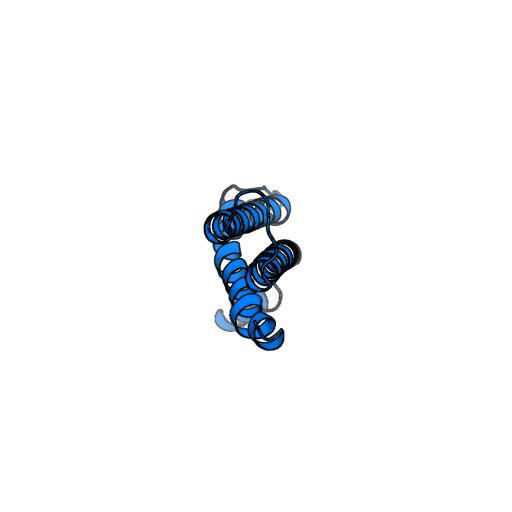.771 3.529 17.199 1.00 63.34 92 ARG A C 1
ATOM 683 O O . ARG A 1 92 ? -22.601 4.115 16.509 1.00 63.34 92 ARG A O 1
ATOM 690 N N . ARG A 1 93 ? -20.562 4.040 17.446 1.00 68.88 93 ARG A N 1
ATOM 691 C CA . ARG A 1 93 ? -20.081 5.301 16.861 1.00 68.88 93 ARG A CA 1
ATOM 692 C C . ARG A 1 93 ? -18.780 5.083 16.104 1.00 68.88 93 ARG A C 1
ATOM 694 O O . ARG A 1 93 ? -17.874 4.397 16.576 1.00 68.88 93 ARG A O 1
ATOM 701 N N . ARG A 1 94 ? -18.677 5.748 14.953 1.00 78.44 94 ARG A N 1
ATOM 702 C CA . ARG A 1 94 ? -17.405 5.959 14.256 1.00 78.44 94 ARG A CA 1
ATOM 703 C C . ARG A 1 94 ? -16.541 6.887 15.105 1.00 78.44 94 ARG A C 1
ATOM 705 O O . ARG A 1 94 ? -17.044 7.886 15.621 1.00 78.44 94 ARG A O 1
ATOM 712 N N . SER A 1 95 ? -15.262 6.565 15.269 1.00 81.62 95 SER A N 1
ATOM 713 C CA . SER A 1 95 ? -14.340 7.355 16.088 1.00 81.62 95 SER A CA 1
ATOM 714 C C . SER A 1 95 ? -13.055 7.658 15.324 1.00 81.62 95 SER A C 1
ATOM 716 O O . SER A 1 95 ? -12.567 6.826 14.561 1.00 81.62 95 SER A O 1
ATOM 718 N N . GLY A 1 96 ? -12.472 8.838 15.556 1.00 84.62 96 GLY A N 1
ATOM 719 C CA . GLY A 1 96 ? -11.144 9.170 15.022 1.00 84.62 96 GLY A CA 1
ATOM 720 C C . GLY A 1 96 ? -10.058 8.195 15.497 1.00 84.62 96 GLY A C 1
ATOM 721 O O . GLY A 1 96 ? -9.093 7.947 14.784 1.00 84.62 96 GLY A O 1
ATOM 722 N N . TRP A 1 97 ? -10.259 7.553 16.652 1.00 85.19 97 TRP A N 1
ATOM 723 C CA . TRP A 1 97 ? -9.390 6.483 17.142 1.00 85.19 97 TRP A CA 1
ATOM 724 C C . TRP A 1 97 ? -9.369 5.261 16.219 1.00 85.19 97 TRP A C 1
ATOM 726 O O . TRP A 1 97 ? -8.300 4.696 16.009 1.00 85.19 97 TRP A O 1
ATOM 736 N N . ALA A 1 98 ? -10.503 4.881 15.617 1.00 86.44 98 ALA A N 1
ATOM 737 C CA . ALA A 1 98 ? -10.530 3.821 14.605 1.00 86.44 98 ALA A CA 1
ATOM 738 C C . ALA A 1 98 ? -9.641 4.174 13.404 1.00 86.44 98 ALA A C 1
ATOM 740 O O . ALA A 1 98 ? -8.880 3.335 12.930 1.00 86.44 98 ALA A O 1
ATOM 741 N N . ALA A 1 99 ? -9.695 5.431 12.954 1.00 88.12 99 ALA A N 1
ATOM 742 C CA . ALA A 1 99 ? -8.862 5.921 11.859 1.00 88.12 99 ALA A CA 1
ATOM 743 C C . ALA A 1 99 ? -7.366 5.825 12.209 1.00 88.12 99 ALA A C 1
ATOM 745 O O . ALA A 1 99 ? -6.578 5.290 11.433 1.00 88.12 99 ALA A O 1
ATOM 746 N N . LEU A 1 100 ? -6.986 6.258 13.419 1.00 92.19 100 LEU A N 1
ATOM 747 C CA . LEU A 1 100 ? -5.609 6.158 13.913 1.00 92.19 100 LEU A CA 1
ATOM 748 C C . LEU A 1 100 ? -5.118 4.704 13.966 1.00 92.19 100 LEU A C 1
ATOM 750 O O . LEU A 1 100 ? -3.997 4.412 13.561 1.00 92.19 100 LEU A O 1
ATOM 754 N N . LEU A 1 101 ? -5.957 3.779 14.437 1.00 90.62 101 LEU A N 1
ATOM 755 C CA . LEU A 1 101 ? -5.617 2.355 14.460 1.00 90.62 101 LEU A CA 1
ATOM 756 C C . LEU A 1 101 ? -5.408 1.807 13.045 1.00 90.62 101 LEU A C 1
ATOM 758 O O . LEU A 1 101 ? -4.452 1.071 12.817 1.00 90.62 101 LEU A O 1
ATOM 762 N N . GLY A 1 102 ? -6.254 2.205 12.093 1.00 91.62 102 GLY A N 1
ATOM 763 C CA . GLY A 1 102 ? -6.091 1.864 10.680 1.00 91.62 102 GLY A CA 1
ATOM 764 C C . GLY A 1 102 ? -4.796 2.410 10.084 1.00 91.62 102 GLY A C 1
ATOM 765 O O . GLY A 1 102 ? -4.096 1.697 9.366 1.00 91.62 102 GLY A O 1
ATOM 766 N N . LEU A 1 103 ? -4.439 3.646 10.441 1.00 93.69 103 LEU A N 1
ATOM 767 C CA . LEU A 1 103 ? -3.185 4.279 10.047 1.00 93.69 103 LEU A CA 1
ATOM 768 C C . LEU A 1 103 ? -1.980 3.468 10.540 1.00 93.69 103 LEU A C 1
ATOM 770 O O . LEU A 1 103 ? -1.128 3.090 9.744 1.00 93.69 103 LEU A O 1
ATOM 774 N N . PHE A 1 104 ? -1.916 3.135 11.828 1.00 93.44 104 PHE A N 1
ATOM 775 C CA . PHE A 1 104 ? -0.793 2.357 12.358 1.00 93.44 104 PHE A CA 1
ATOM 776 C C . PHE A 1 104 ? -0.769 0.919 11.837 1.00 93.44 104 PHE A C 1
ATOM 778 O O . PHE A 1 104 ? 0.305 0.400 11.546 1.00 93.44 104 PHE A O 1
ATOM 785 N N . ALA A 1 105 ? -1.931 0.289 11.652 1.00 92.88 105 ALA A N 1
ATOM 786 C CA . ALA A 1 105 ? -2.022 -1.054 11.084 1.00 92.88 105 ALA A CA 1
ATOM 787 C C . ALA A 1 105 ? -1.573 -1.109 9.615 1.00 92.88 105 ALA A C 1
ATOM 789 O O . ALA A 1 105 ? -1.128 -2.154 9.142 1.00 92.88 105 ALA A O 1
ATOM 790 N N . SER A 1 106 ? -1.663 0.003 8.886 1.00 95.69 106 SER A N 1
ATOM 791 C CA . SER A 1 106 ? -1.259 0.067 7.481 1.00 95.69 106 SER A CA 1
ATOM 792 C C . SER A 1 106 ? 0.261 0.015 7.270 1.00 95.69 106 SER A C 1
ATOM 794 O O . SER A 1 106 ? 0.703 -0.493 6.242 1.00 95.69 106 SER A O 1
ATOM 796 N N . LEU A 1 107 ? 1.063 0.462 8.245 1.00 95.25 107 LEU A N 1
ATOM 797 C CA . LEU A 1 107 ? 2.528 0.456 8.163 1.00 95.25 107 LEU A CA 1
ATOM 798 C C . LEU A 1 107 ? 3.113 -0.957 7.983 1.00 95.25 107 LEU A C 1
ATOM 800 O O . LEU A 1 107 ? 3.821 -1.174 6.996 1.00 95.25 107 LEU A O 1
ATOM 804 N N . PRO A 1 108 ? 2.817 -1.945 8.857 1.00 96.31 108 PRO A N 1
ATOM 805 C CA . PRO A 1 108 ? 3.314 -3.303 8.663 1.00 96.31 108 PRO A CA 1
ATOM 806 C C . PRO A 1 108 ? 2.743 -3.951 7.396 1.00 96.31 108 PRO A C 1
ATOM 808 O O . PRO A 1 108 ? 3.454 -4.705 6.742 1.00 96.31 108 PRO A O 1
ATOM 811 N N . VAL A 1 109 ? 1.503 -3.635 7.000 1.00 96.88 109 VAL A N 1
ATOM 812 C CA . VAL A 1 109 ? 0.919 -4.134 5.740 1.00 96.88 109 VAL A CA 1
ATOM 813 C C . VAL A 1 109 ? 1.726 -3.644 4.538 1.00 96.88 109 VAL A C 1
ATOM 815 O O . VAL A 1 109 ? 2.168 -4.454 3.724 1.00 96.88 109 VAL A O 1
ATOM 818 N N . GLY A 1 110 ? 1.962 -2.333 4.445 1.00 96.94 110 GLY A N 1
ATOM 819 C CA . GLY A 1 110 ? 2.743 -1.735 3.365 1.00 96.94 110 GLY A CA 1
ATOM 820 C C . GLY A 1 110 ? 4.170 -2.280 3.322 1.00 96.94 110 GLY A C 1
ATOM 821 O O . GLY A 1 110 ? 4.645 -2.646 2.248 1.00 96.94 110 GLY A O 1
ATOM 822 N N . TYR A 1 111 ? 4.816 -2.402 4.486 1.00 96.69 111 TYR A N 1
ATOM 823 C CA . TYR A 1 111 ? 6.152 -2.982 4.619 1.00 96.69 111 TYR A CA 1
ATOM 824 C C . TYR A 1 111 ? 6.215 -4.422 4.102 1.00 96.69 111 TYR A C 1
ATOM 826 O O . TYR A 1 111 ? 7.048 -4.724 3.253 1.00 96.69 111 TYR A O 1
ATOM 834 N N . LEU A 1 112 ? 5.325 -5.304 4.570 1.00 97.94 112 LEU A N 1
ATOM 835 C CA . LEU A 1 112 ? 5.338 -6.716 4.183 1.00 97.94 112 LEU A CA 1
ATOM 836 C C . LEU A 1 112 ? 5.096 -6.903 2.685 1.00 97.94 112 LEU A C 1
ATOM 838 O O . LEU A 1 112 ? 5.739 -7.748 2.067 1.00 97.94 112 LEU A O 1
ATOM 842 N N . VAL A 1 113 ? 4.211 -6.099 2.089 1.00 98.44 113 VAL A N 1
ATOM 843 C CA . VAL A 1 113 ? 3.986 -6.127 0.640 1.00 98.44 113 VAL A CA 1
ATOM 844 C C . VAL A 1 113 ? 5.235 -5.679 -0.113 1.00 98.44 113 VAL A C 1
ATOM 846 O O . VAL A 1 113 ? 5.648 -6.366 -1.043 1.00 98.44 113 VAL A O 1
ATOM 849 N N . LEU A 1 114 ? 5.873 -4.576 0.290 1.00 97.69 114 LEU A N 1
ATOM 850 C CA . LEU A 1 114 ? 7.104 -4.117 -0.360 1.00 97.69 114 LEU A CA 1
ATOM 851 C C . LEU A 1 114 ? 8.237 -5.134 -0.215 1.00 97.69 114 LEU A C 1
ATOM 853 O O . LEU A 1 114 ? 8.912 -5.423 -1.195 1.00 97.69 114 LEU A O 1
ATOM 857 N N . VAL A 1 115 ? 8.418 -5.723 0.968 1.00 97.81 115 VAL A N 1
ATOM 858 C CA . VAL A 1 115 ? 9.394 -6.799 1.188 1.00 97.81 115 VAL A CA 1
ATOM 859 C C . VAL A 1 115 ? 9.092 -7.989 0.284 1.00 97.81 115 VAL A C 1
ATOM 861 O O . VAL A 1 115 ? 9.972 -8.438 -0.443 1.00 97.81 115 VAL A O 1
ATOM 864 N N . GLY A 1 116 ? 7.847 -8.469 0.261 1.00 98.12 116 GLY A N 1
ATOM 865 C CA .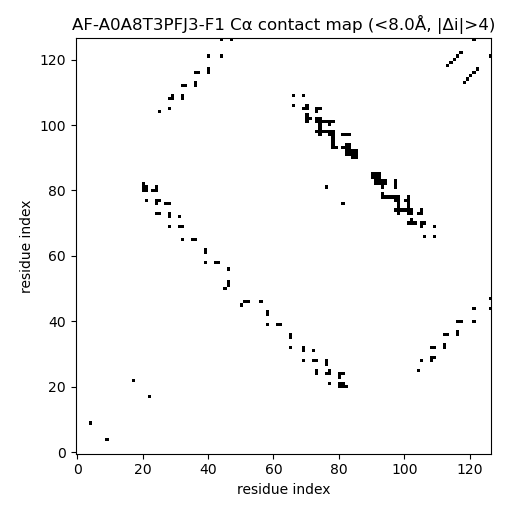 GLY A 1 116 ? 7.450 -9.576 -0.605 1.00 98.12 116 GLY A CA 1
ATOM 866 C C . GLY A 1 116 ? 7.716 -9.275 -2.080 1.00 98.12 116 GLY A C 1
ATOM 867 O O . GLY A 1 116 ? 8.320 -10.077 -2.784 1.00 98.12 116 GLY A O 1
ATOM 868 N N . LEU A 1 117 ? 7.341 -8.093 -2.557 1.00 97.81 117 LEU A N 1
ATOM 869 C CA . LEU A 1 117 ? 7.513 -7.733 -3.960 1.00 97.81 117 LEU A CA 1
ATOM 870 C C . LEU A 1 117 ? 8.975 -7.482 -4.340 1.00 97.81 117 LEU A C 1
ATOM 872 O O . LEU A 1 117 ? 9.428 -8.000 -5.351 1.00 97.81 117 LEU A O 1
ATOM 876 N N . PHE A 1 118 ? 9.733 -6.723 -3.553 1.00 97.00 118 PHE A N 1
ATOM 877 C CA . PHE A 1 118 ? 11.082 -6.298 -3.936 1.00 97.00 118 PHE A CA 1
ATOM 878 C C . PHE A 1 118 ? 12.191 -7.246 -3.478 1.00 97.00 118 PHE A C 1
ATOM 880 O O . PHE A 1 118 ? 13.235 -7.288 -4.120 1.00 97.00 118 PHE A O 1
ATOM 887 N N . GLN A 1 119 ? 11.990 -8.011 -2.404 1.00 96.94 119 GLN A N 1
ATOM 888 C CA . GLN A 1 119 ? 12.987 -8.974 -1.917 1.00 96.94 119 GLN A CA 1
ATOM 889 C C . GLN A 1 119 ? 12.691 -10.409 -2.355 1.00 96.94 119 GLN A C 1
ATOM 891 O O . GLN A 1 119 ? 13.605 -11.226 -2.360 1.00 96.94 119 GLN A O 1
ATOM 896 N N . VAL A 1 120 ? 11.447 -10.726 -2.735 1.00 97.44 120 VAL A N 1
ATOM 897 C CA . VAL A 1 120 ? 11.079 -12.071 -3.206 1.00 97.44 120 VAL A CA 1
ATOM 898 C C . VAL A 1 120 ? 10.710 -12.055 -4.685 1.00 97.44 120 VAL A C 1
ATOM 900 O O . VAL A 1 120 ? 11.373 -12.715 -5.475 1.00 97.44 120 VAL A O 1
ATOM 903 N N . VAL A 1 121 ? 9.699 -11.284 -5.098 1.00 97.50 121 VAL A N 1
ATOM 904 C CA . VAL A 1 121 ? 9.212 -11.324 -6.493 1.00 97.50 121 VAL A CA 1
ATOM 905 C C . VAL A 1 121 ? 10.229 -10.734 -7.471 1.00 97.50 121 VAL A C 1
ATOM 907 O O . VAL A 1 121 ? 10.527 -11.362 -8.479 1.00 97.50 121 VAL A O 1
ATOM 910 N N . ARG A 1 122 ? 10.793 -9.558 -7.185 1.00 96.56 122 ARG A N 1
ATOM 911 C CA . ARG A 1 122 ? 11.732 -8.860 -8.074 1.00 96.56 122 ARG A CA 1
ATOM 912 C C . ARG A 1 122 ? 12.959 -9.718 -8.435 1.00 96.56 122 ARG A C 1
ATOM 914 O O . ARG A 1 122 ? 13.176 -9.887 -9.632 1.00 96.56 122 ARG A O 1
ATOM 921 N N . PRO A 1 123 ? 13.669 -10.367 -7.485 1.00 96.38 123 PRO A N 1
ATOM 922 C CA . PRO A 1 123 ? 14.747 -11.300 -7.826 1.00 96.38 123 PRO A CA 1
ATOM 923 C C . PRO A 1 123 ? 14.303 -12.468 -8.714 1.00 96.38 123 PRO A C 1
ATOM 925 O O . PRO A 1 123 ? 15.043 -12.879 -9.604 1.00 96.38 123 PRO A O 1
ATOM 928 N N . LEU A 1 124 ? 13.083 -12.987 -8.524 1.00 96.19 124 LEU A N 1
ATOM 929 C CA . LEU A 1 124 ? 12.531 -14.060 -9.363 1.00 96.19 124 LEU A CA 1
ATOM 930 C C . LEU A 1 124 ? 12.238 -13.602 -10.801 1.00 96.19 124 LEU A C 1
ATOM 932 O O . LEU A 1 124 ? 12.174 -14.434 -11.702 1.00 96.19 124 LEU A O 1
ATOM 936 N N . LEU A 1 125 ? 12.085 -12.295 -11.034 1.00 94.00 125 LEU A N 1
ATOM 937 C CA . LEU A 1 125 ? 11.940 -11.711 -12.370 1.00 94.00 125 LEU A CA 1
ATOM 938 C C . LEU A 1 125 ? 13.288 -11.500 -13.086 1.00 94.00 125 LEU A C 1
ATOM 940 O O . LEU A 1 125 ? 13.283 -11.073 -14.244 1.00 94.00 125 LEU A O 1
ATOM 944 N N . GLY A 1 126 ? 14.417 -11.790 -12.426 1.00 90.00 126 GLY A N 1
ATOM 945 C CA . GLY A 1 126 ? 15.763 -11.648 -12.988 1.00 90.00 126 GLY A CA 1
ATOM 946 C C . GLY A 1 126 ? 16.248 -10.198 -13.103 1.00 90.00 126 GLY A C 1
ATOM 947 O O . GLY A 1 126 ? 16.994 -9.886 -14.030 1.00 90.00 126 GLY A O 1
ATOM 948 N N . VAL A 1 127 ? 15.793 -9.316 -12.204 1.00 82.12 127 VAL A N 1
ATOM 949 C CA . VAL A 1 127 ? 16.105 -7.869 -12.159 1.00 82.12 127 VAL A CA 1
ATOM 950 C C . VAL A 1 127 ? 16.422 -7.378 -10.749 1.00 82.12 127 VAL A C 1
ATOM 952 O O . VAL A 1 127 ? 16.003 -8.024 -9.766 1.00 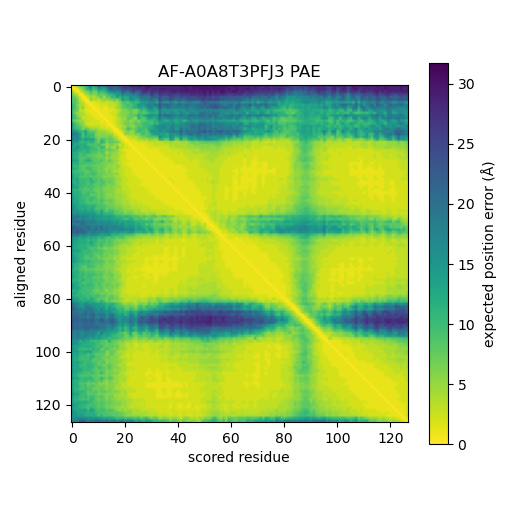82.12 127 VAL A O 1
#

Solvent-accessible surface area (backbone atoms only — not comparable to full-atom values): 7010 Å² total; per-residue (Å²): 128,86,78,83,75,53,69,65,60,55,52,52,51,4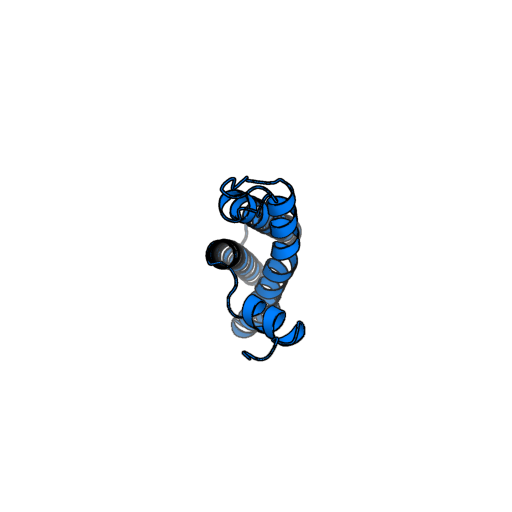5,69,75,57,58,61,67,44,52,56,50,24,53,52,53,31,46,51,51,30,47,56,51,45,51,53,51,49,51,53,54,52,41,48,73,73,67,52,90,53,91,86,61,90,50,65,66,64,51,53,54,48,47,52,51,51,34,29,51,44,13,13,50,40,19,28,74,48,30,63,48,87,46,100,50,90,92,50,76,44,70,41,72,66,32,21,52,52,17,31,60,57,22,52,63,50,46,48,52,45,48,45,47,44,61,70,48,48,34,55,75,70,76,98

Mean predicted aligned error: 7.44 Å

Secondary structure (DSSP, 8-state):
------HHHHHHHHHHS--HHHHHHHHHHHHHHHHHHHHHHHHHHHHHTT---TTS--HHHHHHHHHHHHHHHHHHHHHHH-PEEPSSTT-EE--HHHHHHHHHHHHHHHHHHHHIIIIIIHHHTT-

Sequence (127 aa):
MPGQRSWLEVRWRQARNPPPPVLRAVLANLAVAIVGGVALLAYDVLLTRGAALPGGDLRTPLSALYLLVVMAAGSLLTYLWVELPTGATGVRRRSGWAALLGLFASLPVGYLVLVGLFQVVRPLLGV

Radius of gyration: 19.69 Å; Cα contacts (8 Å, |Δi|>4): 118; chains: 1; bounding box: 43×37×60 Å

pLDDT: mean 87.9, std 11.69, range [49.06, 98.44]